Protein AF-B8LAX2-F1 (afdb_monomer_lite)

Structure (mmCIF, N/CA/C/O backbone):
data_AF-B8LAX2-F1
#
_entry.id   AF-B8LAX2-F1
#
loop_
_atom_site.group_PDB
_atom_site.id
_atom_site.type_symbol
_atom_site.label_atom_id
_atom_site.label_alt_id
_atom_site.label_comp_id
_atom_site.label_asym_id
_atom_site.label_entity_id
_atom_site.label_seq_id
_atom_site.pdbx_PDB_ins_code
_atom_site.Cartn_x
_atom_site.Cartn_y
_atom_site.Cartn_z
_atom_site.occupancy
_atom_site.B_iso_or_equiv
_atom_site.auth_seq_id
_atom_site.auth_comp_id
_atom_site.auth_asym_id
_atom_site.auth_atom_id
_atom_site.pdbx_PDB_model_num
ATOM 1 N N . MET A 1 1 ? -0.676 -14.706 -25.631 1.00 49.28 1 MET A N 1
ATOM 2 C CA . MET A 1 1 ? -0.752 -13.544 -26.541 1.00 49.28 1 MET A CA 1
ATOM 3 C C . MET A 1 1 ? 0.503 -12.707 -26.331 1.00 49.28 1 MET A C 1
ATOM 5 O O . MET A 1 1 ? 0.792 -12.378 -25.189 1.00 49.28 1 MET A O 1
ATOM 9 N N . VAL A 1 2 ? 1.307 -12.471 -27.369 1.00 60.78 2 VAL A N 1
ATOM 10 C CA . VAL A 1 2 ? 2.584 -11.740 -27.245 1.00 60.78 2 VAL A CA 1
ATOM 11 C C . VAL A 1 2 ? 2.298 -10.248 -27.404 1.00 60.78 2 VAL A C 1
ATOM 13 O O . VAL A 1 2 ? 1.548 -9.865 -28.298 1.00 60.78 2 VAL A O 1
ATOM 16 N N . ASN A 1 3 ? 2.851 -9.408 -26.530 1.00 79.31 3 ASN A N 1
ATOM 17 C CA . ASN A 1 3 ? 2.711 -7.956 -26.633 1.00 79.31 3 ASN A CA 1
ATOM 18 C C . ASN A 1 3 ? 3.270 -7.472 -27.991 1.00 79.31 3 ASN A C 1
ATOM 20 O O . ASN A 1 3 ? 4.405 -7.804 -28.328 1.00 79.31 3 ASN A O 1
ATOM 24 N N . ALA A 1 4 ? 2.510 -6.671 -28.748 1.00 78.62 4 ALA A N 1
ATOM 25 C CA . ALA A 1 4 ? 2.937 -6.122 -30.041 1.00 78.62 4 ALA A CA 1
ATOM 26 C C . ALA A 1 4 ? 4.245 -5.305 -29.944 1.00 78.62 4 ALA A C 1
ATOM 28 O O . ALA A 1 4 ? 5.089 -5.392 -30.830 1.00 78.62 4 ALA A O 1
ATOM 29 N N . LEU A 1 5 ? 4.471 -4.602 -28.824 1.00 82.44 5 LEU A N 1
ATOM 30 C CA . LEU A 1 5 ? 5.728 -3.895 -28.526 1.00 82.44 5 LEU A CA 1
ATOM 31 C C . LEU A 1 5 ? 6.917 -4.831 -28.273 1.00 82.44 5 LEU A C 1
ATOM 33 O O . LEU A 1 5 ? 8.062 -4.388 -28.300 1.00 82.44 5 LEU A O 1
ATOM 37 N N . ALA A 1 6 ? 6.667 -6.098 -27.943 1.00 79.31 6 ALA A N 1
ATOM 38 C CA . ALA A 1 6 ? 7.711 -7.104 -27.769 1.00 79.31 6 ALA A CA 1
ATOM 39 C C . ALA A 1 6 ? 7.958 -7.908 -29.055 1.00 79.31 6 ALA A C 1
ATOM 41 O O . ALA A 1 6 ? 9.042 -8.459 -29.214 1.00 79.31 6 ALA A O 1
ATOM 42 N N . ALA A 1 7 ? 6.968 -7.977 -29.949 1.00 83.56 7 ALA A N 1
ATOM 43 C CA . ALA A 1 7 ? 7.032 -8.749 -31.187 1.00 83.56 7 ALA A CA 1
ATOM 44 C C . ALA A 1 7 ? 7.612 -7.964 -32.379 1.00 83.56 7 ALA A C 1
ATOM 46 O O . ALA A 1 7 ? 8.144 -8.585 -33.296 1.00 83.56 7 ALA A O 1
ATOM 47 N N . ASP A 1 8 ? 7.524 -6.628 -32.374 1.00 89.50 8 ASP A N 1
ATOM 48 C CA . ASP A 1 8 ? 8.003 -5.762 -33.458 1.00 89.50 8 ASP A CA 1
ATOM 49 C C . ASP A 1 8 ? 9.110 -4.811 -32.968 1.00 89.50 8 ASP A C 1
ATOM 51 O O . ASP A 1 8 ? 8.874 -3.891 -32.181 1.00 89.50 8 ASP A O 1
ATOM 55 N N . GLU A 1 9 ? 10.333 -5.017 -33.460 1.00 87.62 9 GLU A N 1
ATOM 56 C CA . GLU A 1 9 ? 11.513 -4.213 -33.118 1.00 87.62 9 GLU A CA 1
ATOM 57 C C . GLU A 1 9 ? 11.440 -2.772 -33.656 1.00 87.62 9 GLU A C 1
ATOM 59 O O . GLU A 1 9 ? 11.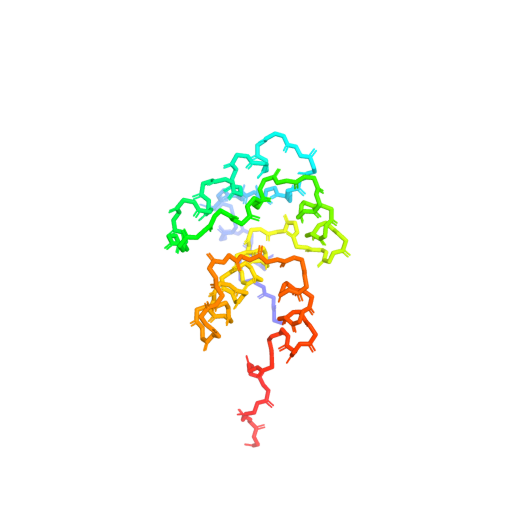866 -1.826 -32.984 1.00 87.62 9 GLU A O 1
ATOM 64 N N . GLN A 1 10 ? 10.849 -2.570 -34.840 1.00 91.69 10 GLN A N 1
ATOM 65 C CA . GLN A 1 10 ? 10.652 -1.236 -35.412 1.00 91.69 10 GLN A CA 1
ATOM 66 C C . GLN A 1 10 ? 9.706 -0.422 -34.539 1.00 91.69 10 GLN A C 1
ATOM 68 O O . GLN A 1 10 ? 9.935 0.769 -34.308 1.00 91.69 10 GLN A O 1
ATOM 73 N N . LEU A 1 11 ? 8.657 -1.057 -34.024 1.00 88.81 11 LEU A N 1
ATOM 74 C CA . LEU A 1 11 ? 7.749 -0.420 -33.086 1.00 88.81 11 LEU A CA 1
ATOM 75 C C . LEU A 1 11 ? 8.430 -0.193 -31.731 1.00 88.81 11 LEU A C 1
ATOM 77 O O . LEU A 1 11 ? 8.384 0.921 -31.217 1.00 88.81 11 LEU A O 1
ATOM 81 N N . ALA A 1 12 ? 9.120 -1.201 -31.187 1.00 88.31 12 ALA A N 1
ATOM 82 C CA . ALA A 1 12 ? 9.796 -1.126 -29.891 1.00 88.31 12 ALA A CA 1
ATOM 83 C C . ALA A 1 12 ? 10.837 0.002 -29.817 1.00 88.31 12 ALA A C 1
ATOM 85 O O . ALA A 1 12 ? 10.905 0.705 -28.810 1.00 88.31 12 ALA A O 1
ATOM 86 N N . SER A 1 13 ? 11.607 0.212 -30.892 1.00 89.44 13 SER A N 1
ATOM 87 C CA . SER A 1 13 ? 12.656 1.243 -30.960 1.00 89.44 13 SER A CA 1
ATOM 88 C C . SER A 1 13 ? 12.135 2.678 -30.798 1.00 89.44 13 SER A C 1
ATOM 90 O O . SER A 1 13 ? 12.899 3.575 -30.444 1.00 89.44 13 SER A O 1
ATOM 92 N N . ARG A 1 14 ? 10.830 2.904 -31.014 1.00 93.12 14 ARG A N 1
ATOM 93 C CA . ARG A 1 14 ? 10.176 4.214 -30.858 1.00 93.12 14 ARG A CA 1
ATOM 94 C C . ARG A 1 14 ? 9.767 4.527 -29.417 1.00 93.12 14 ARG A C 1
ATOM 96 O O . ARG A 1 14 ? 9.347 5.650 -29.149 1.00 93.12 14 ARG A O 1
ATOM 103 N N . PHE A 1 15 ? 9.887 3.572 -28.494 1.00 89.94 15 PHE A N 1
ATOM 104 C CA . PHE A 1 15 ? 9.487 3.742 -27.099 1.00 89.94 15 PHE A CA 1
ATOM 105 C C . PHE A 1 15 ? 10.669 3.574 -26.148 1.00 89.94 15 PHE A C 1
ATOM 107 O O . PHE A 1 15 ? 11.495 2.674 -26.284 1.00 89.94 15 PHE A O 1
ATOM 114 N N . LYS A 1 16 ? 10.705 4.409 -25.107 1.00 86.81 16 LYS A N 1
ATOM 115 C CA . LYS A 1 16 ? 11.597 4.205 -23.966 1.00 86.81 16 LYS A CA 1
ATOM 116 C C . LYS A 1 16 ? 10.903 3.300 -22.955 1.00 86.81 16 LYS A C 1
ATOM 118 O O . LYS A 1 16 ? 9.871 3.674 -22.403 1.00 86.81 16 LYS A O 1
ATOM 123 N N . ARG A 1 17 ? 11.486 2.132 -22.682 1.00 82.75 17 ARG A N 1
ATOM 124 C CA . ARG A 1 17 ? 11.042 1.294 -21.564 1.00 82.75 17 ARG A CA 1
ATOM 125 C C . ARG A 1 17 ? 11.449 1.963 -20.257 1.00 82.75 17 ARG A C 1
ATOM 127 O O . ARG A 1 17 ? 12.618 2.284 -20.055 1.00 82.75 17 ARG A O 1
ATOM 134 N N . VAL A 1 18 ? 10.466 2.192 -19.399 1.00 85.75 18 VAL A N 1
ATOM 135 C CA . VAL A 1 18 ? 10.673 2.616 -18.018 1.00 85.75 18 VAL A CA 1
ATOM 136 C C . VAL A 1 18 ? 10.235 1.448 -17.156 1.00 85.75 18 VAL A C 1
ATOM 138 O O . VAL A 1 18 ? 9.060 1.087 -17.160 1.00 85.75 18 VAL A O 1
ATOM 141 N N . GLU A 1 19 ? 11.185 0.825 -16.470 1.00 81.06 19 GLU A N 1
ATOM 142 C CA . GLU A 1 19 ? 10.867 -0.209 -15.493 1.00 81.06 19 GLU A CA 1
ATOM 143 C C . GLU A 1 19 ? 10.385 0.461 -14.211 1.00 81.06 19 GLU A C 1
ATOM 145 O O . GLU A 1 19 ? 11.053 1.342 -13.664 1.00 81.06 19 GLU A O 1
ATOM 150 N N . LEU A 1 20 ? 9.200 0.065 -13.754 1.00 81.75 20 LEU A N 1
ATOM 151 C CA . LEU A 1 20 ? 8.715 0.469 -12.445 1.00 81.75 20 LEU A CA 1
ATOM 152 C C . LEU A 1 20 ? 9.377 -0.438 -11.404 1.00 81.75 20 LEU A C 1
ATOM 154 O O . LEU A 1 20 ? 9.230 -1.660 -11.502 1.00 81.75 20 LEU A O 1
ATOM 158 N N . PRO A 1 21 ? 10.113 0.124 -10.434 1.00 82.19 21 PRO A N 1
ATOM 159 C CA . PRO A 1 21 ? 10.778 -0.683 -9.429 1.00 82.19 21 PRO A CA 1
ATOM 160 C C . PRO A 1 21 ? 9.750 -1.379 -8.536 1.00 82.19 21 PRO A C 1
ATOM 162 O O . PRO A 1 21 ? 8.675 -0.846 -8.251 1.00 82.19 21 PRO A O 1
ATOM 165 N N . VAL A 1 22 ? 10.115 -2.566 -8.064 1.00 91.69 22 VAL A N 1
ATOM 166 C CA . VAL A 1 22 ? 9.407 -3.240 -6.975 1.00 91.69 22 VAL A CA 1
ATOM 167 C C . VAL A 1 22 ? 9.807 -2.563 -5.667 1.00 91.69 22 VAL A C 1
ATOM 169 O O . VAL A 1 22 ? 10.987 -2.280 -5.441 1.00 91.69 22 VAL A O 1
ATOM 172 N N . TRP A 1 23 ? 8.832 -2.289 -4.806 1.00 94.38 23 TRP A N 1
ATOM 173 C CA . TRP A 1 23 ? 9.086 -1.733 -3.485 1.00 94.38 23 TRP A CA 1
ATOM 174 C C . TRP A 1 23 ? 9.909 -2.710 -2.644 1.00 94.38 23 TRP A C 1
ATOM 176 O O . TRP A 1 23 ? 9.695 -3.920 -2.655 1.00 94.38 23 TRP A O 1
ATOM 186 N N . SER A 1 24 ? 10.858 -2.169 -1.891 1.00 92.19 24 SER A N 1
ATOM 187 C CA . SER A 1 24 ? 11.567 -2.895 -0.838 1.00 92.19 24 SER A CA 1
ATOM 188 C C . SER A 1 24 ? 11.216 -2.279 0.513 1.00 92.19 24 SER A C 1
ATOM 190 O O . SER A 1 24 ? 10.558 -1.238 0.566 1.00 92.19 24 SER A O 1
ATOM 192 N N . GLU A 1 25 ? 11.636 -2.897 1.620 1.00 92.12 25 GLU A N 1
ATOM 193 C CA . GLU A 1 25 ? 11.501 -2.300 2.956 1.00 92.12 25 GLU A CA 1
ATOM 194 C C . GLU A 1 25 ? 12.412 -1.061 3.105 1.00 92.12 25 GLU A C 1
ATOM 196 O O . GLU A 1 25 ? 13.419 -1.083 3.812 1.00 92.12 25 GLU A O 1
ATOM 201 N N . SER A 1 26 ? 12.062 0.031 2.427 1.00 93.50 26 SER A N 1
ATOM 202 C CA . SER A 1 26 ? 12.834 1.267 2.350 1.00 93.50 26 SER A CA 1
ATOM 203 C C . SER A 1 26 ? 12.078 2.451 2.954 1.00 93.50 26 SER A C 1
ATOM 205 O O . SER A 1 26 ? 10.896 2.366 3.310 1.00 93.50 26 SER A O 1
ATOM 207 N N . ASN A 1 27 ? 12.770 3.580 3.101 1.00 95.81 27 ASN A N 1
ATOM 208 C CA . ASN A 1 27 ? 12.145 4.806 3.585 1.00 95.81 27 ASN A CA 1
ATOM 209 C C . ASN A 1 27 ? 11.194 5.413 2.538 1.00 95.81 27 ASN A C 1
ATOM 211 O O . ASN A 1 27 ? 10.147 5.943 2.891 1.00 95.81 27 ASN A O 1
ATOM 215 N N . GLU A 1 28 ? 11.514 5.276 1.254 1.00 94.75 28 GLU A N 1
ATOM 216 C CA . GLU A 1 28 ? 10.663 5.700 0.139 1.00 94.75 28 GLU A CA 1
ATOM 217 C C . GLU A 1 28 ? 9.345 4.922 0.145 1.00 94.75 28 GLU A C 1
ATOM 219 O O . GLU A 1 28 ? 8.280 5.514 -0.022 1.00 94.75 28 GLU A O 1
ATOM 224 N N . PHE A 1 29 ? 9.395 3.613 0.421 1.00 95.19 29 PHE A N 1
ATOM 225 C CA . PHE A 1 29 ? 8.180 2.811 0.532 1.00 95.19 29 PHE A CA 1
ATOM 226 C C . PHE A 1 29 ? 7.314 3.242 1.724 1.00 95.19 29 PHE A C 1
ATOM 228 O O . PHE A 1 29 ? 6.103 3.409 1.586 1.00 95.19 29 PHE A O 1
ATOM 235 N N . ARG A 1 30 ? 7.933 3.515 2.882 1.00 96.81 30 ARG A N 1
ATOM 236 C CA . ARG A 1 30 ? 7.240 4.079 4.057 1.00 96.81 30 ARG A CA 1
ATOM 237 C C . ARG A 1 30 ? 6.548 5.400 3.733 1.00 96.81 30 ARG A C 1
ATOM 239 O O . ARG A 1 30 ? 5.385 5.578 4.077 1.00 96.81 30 ARG A O 1
ATOM 246 N N . GLN A 1 31 ? 7.249 6.308 3.056 1.00 97.12 31 GLN A N 1
ATOM 247 C CA . GLN A 1 31 ? 6.700 7.603 2.651 1.00 97.12 31 GLN A CA 1
ATOM 248 C C . GLN A 1 31 ? 5.539 7.446 1.669 1.00 97.12 31 GLN A C 1
ATOM 250 O O . GLN A 1 31 ? 4.539 8.150 1.790 1.00 97.12 31 GLN A O 1
ATOM 255 N N . PHE A 1 32 ? 5.643 6.500 0.736 1.00 95.62 32 PHE A N 1
ATOM 256 C CA . PHE A 1 32 ? 4.563 6.196 -0.191 1.00 95.62 32 PHE A CA 1
ATOM 257 C C . PHE A 1 32 ? 3.306 5.695 0.536 1.00 95.62 32 PHE A C 1
ATOM 259 O O . PHE A 1 32 ? 2.218 6.217 0.300 1.00 95.62 32 PHE A O 1
ATOM 266 N N . LEU A 1 33 ? 3.455 4.756 1.476 1.00 97.06 33 LEU A N 1
ATOM 267 C CA . LEU A 1 33 ? 2.348 4.246 2.296 1.00 97.06 33 LEU A CA 1
ATOM 268 C C . LEU A 1 33 ? 1.717 5.332 3.173 1.00 97.06 33 LEU A C 1
ATOM 270 O O . LEU A 1 33 ? 0.494 5.413 3.250 1.00 97.06 33 LEU A O 1
ATOM 274 N N . ALA A 1 34 ? 2.532 6.200 3.776 1.00 97.31 34 ALA A N 1
ATOM 275 C CA . ALA A 1 34 ? 2.035 7.347 4.533 1.00 97.31 34 ALA A CA 1
ATOM 276 C C . ALA A 1 34 ? 1.225 8.311 3.646 1.00 97.31 34 ALA A C 1
ATOM 278 O O . ALA A 1 34 ? 0.197 8.826 4.076 1.00 97.31 34 ALA A O 1
ATOM 279 N N . GLY A 1 35 ? 1.657 8.528 2.398 1.00 97.06 35 GLY A N 1
ATOM 280 C CA . GLY A 1 35 ? 0.913 9.319 1.417 1.00 97.06 35 GLY A CA 1
ATOM 281 C C . GLY A 1 35 ? -0.432 8.690 1.053 1.00 97.06 35 GLY A C 1
ATOM 282 O O . GLY A 1 35 ? -1.447 9.381 1.054 1.00 97.06 35 GLY A O 1
ATOM 283 N N . ILE A 1 36 ? -0.460 7.374 0.815 1.00 96.50 36 ILE A N 1
ATOM 284 C CA . ILE A 1 36 ? -1.713 6.639 0.580 1.00 96.50 36 ILE A CA 1
ATOM 285 C C . ILE A 1 36 ? -2.658 6.805 1.772 1.00 96.50 36 ILE A C 1
ATOM 287 O O . ILE A 1 36 ? -3.830 7.107 1.581 1.00 96.50 36 ILE A O 1
ATOM 291 N N . GLU A 1 37 ? -2.158 6.649 2.997 1.00 96.69 37 GLU A N 1
ATOM 292 C CA . GLU A 1 37 ? -2.969 6.741 4.211 1.00 96.69 37 GLU A CA 1
ATOM 293 C C . GLU A 1 37 ? -3.677 8.096 4.357 1.00 96.69 37 GLU A C 1
ATOM 295 O O . GLU A 1 37 ? -4.855 8.145 4.713 1.00 96.69 37 GLU A O 1
ATOM 300 N N . VAL A 1 38 ? -2.989 9.191 4.019 1.00 96.56 38 VAL A N 1
ATOM 301 C CA . VAL A 1 38 ? -3.580 10.538 3.998 1.00 96.56 38 VAL A CA 1
ATOM 302 C C . VAL A 1 38 ? -4.736 10.626 2.996 1.00 96.56 38 VAL A C 1
ATOM 304 O O . VAL A 1 38 ? -5.765 11.235 3.295 1.00 96.56 38 VAL A O 1
ATOM 307 N N . GLU A 1 39 ? -4.601 9.994 1.829 1.00 96.44 39 GLU A N 1
ATOM 308 C CA . GLU A 1 39 ? -5.636 9.997 0.791 1.00 96.44 39 GLU A CA 1
ATOM 309 C C . GLU A 1 39 ? -6.840 9.107 1.130 1.00 96.44 39 GLU A C 1
ATOM 311 O O . GLU A 1 39 ? -7.961 9.419 0.722 1.00 96.44 39 GLU A O 1
ATOM 316 N N . LEU A 1 40 ? -6.648 8.037 1.914 1.00 95.06 40 LEU A N 1
ATOM 317 C CA . LEU A 1 40 ? -7.740 7.151 2.336 1.00 95.06 40 LEU A CA 1
ATOM 318 C C . LEU A 1 40 ? -8.779 7.857 3.215 1.00 95.06 40 LEU A C 1
ATOM 320 O O . LEU A 1 40 ? -9.944 7.460 3.202 1.00 95.06 40 LEU A O 1
ATOM 324 N N . LYS A 1 41 ? -8.367 8.888 3.970 1.00 92.00 41 LYS A N 1
ATOM 325 C CA . LYS A 1 41 ? -9.236 9.694 4.851 1.00 92.00 41 LYS A CA 1
ATOM 326 C C . LYS A 1 41 ? -10.101 8.852 5.796 1.00 92.00 41 LYS A C 1
ATOM 328 O O . LYS A 1 41 ? -11.252 9.196 6.069 1.00 92.00 41 LYS A O 1
ATOM 333 N N . LEU A 1 42 ? -9.543 7.749 6.289 1.00 95.06 42 LEU A N 1
ATOM 334 C CA . LEU A 1 42 ? -10.191 6.948 7.318 1.00 95.06 42 LEU A CA 1
ATOM 335 C C . LEU A 1 42 ? -10.255 7.738 8.645 1.00 95.06 42 LEU A C 1
ATOM 337 O O . LEU A 1 42 ? -9.379 8.573 8.891 1.00 95.06 42 LEU A O 1
ATOM 341 N N . PRO A 1 43 ? -11.285 7.521 9.487 1.00 96.06 43 PRO A N 1
ATOM 342 C CA . PRO A 1 43 ? -11.465 8.264 10.740 1.00 96.06 43 PRO A CA 1
ATOM 343 C C . PRO A 1 43 ? -10.281 8.183 11.713 1.00 96.06 43 PRO A C 1
ATOM 345 O O . PRO A 1 43 ? -10.027 9.125 12.464 1.00 96.06 43 PRO A O 1
ATOM 348 N N . GLU A 1 44 ? -9.563 7.064 11.703 1.00 97.06 44 GLU A N 1
ATOM 349 C CA . GLU A 1 44 ? -8.437 6.756 12.572 1.00 97.06 44 GLU A CA 1
ATOM 350 C C . GLU A 1 44 ? -7.194 6.405 11.747 1.00 97.06 44 GLU A C 1
ATOM 352 O O . GLU A 1 44 ? -7.254 5.923 10.611 1.00 97.06 44 GLU A O 1
ATOM 357 N N . ARG A 1 45 ? -6.025 6.635 12.348 1.00 96.38 45 ARG A N 1
ATOM 358 C CA . ARG A 1 45 ? -4.746 6.329 11.714 1.00 96.38 45 ARG A CA 1
ATOM 359 C C . ARG A 1 45 ? -4.560 4.809 11.626 1.00 96.38 45 ARG A C 1
ATOM 361 O O . ARG A 1 45 ? -4.600 4.115 12.634 1.00 96.38 45 ARG A O 1
ATOM 368 N N . SER A 1 46 ? -4.316 4.315 10.419 1.00 97.44 46 SER A N 1
ATOM 369 C CA . SER A 1 46 ? -4.039 2.905 10.107 1.00 97.44 46 SER A CA 1
ATOM 370 C C . SER A 1 46 ? -2.566 2.529 10.279 1.00 97.44 46 SER A C 1
ATOM 372 O O . SER A 1 46 ? -2.234 1.351 10.369 1.00 97.44 46 SER A O 1
ATOM 374 N N . HIS A 1 47 ? -1.670 3.520 10.332 1.00 97.75 47 HIS A N 1
ATOM 375 C CA . HIS A 1 47 ? -0.225 3.327 10.436 1.00 97.75 47 HIS A CA 1
ATOM 376 C C . HIS A 1 47 ? 0.311 2.397 9.335 1.00 97.75 47 HIS A C 1
ATOM 378 O O . HIS A 1 47 ? 1.043 1.436 9.612 1.00 97.75 47 HIS A O 1
ATOM 384 N N . LEU A 1 48 ? -0.051 2.680 8.078 1.00 97.56 48 LEU A N 1
ATOM 385 C CA . LEU A 1 48 ? 0.373 1.891 6.915 1.00 97.56 48 LEU A CA 1
ATOM 386 C C . LEU A 1 48 ? 1.900 1.890 6.764 1.00 97.56 48 LEU A C 1
ATOM 388 O O . LEU A 1 48 ? 2.485 0.907 6.322 1.00 97.56 48 LEU A O 1
ATOM 392 N N . ASP A 1 49 ? 2.562 2.957 7.206 1.00 97.31 49 ASP A N 1
ATOM 393 C CA . ASP A 1 49 ? 4.018 3.103 7.246 1.00 97.31 49 ASP A CA 1
ATOM 394 C C . ASP A 1 49 ? 4.698 2.332 8.397 1.00 97.31 49 ASP A C 1
ATOM 396 O O . ASP A 1 49 ? 5.932 2.333 8.523 1.00 97.31 49 ASP A O 1
ATOM 400 N N . SER A 1 50 ? 3.924 1.650 9.248 1.00 97.25 50 SER A N 1
ATOM 401 C CA . SER A 1 50 ? 4.455 0.867 10.360 1.00 97.25 50 SER A CA 1
ATOM 402 C C . SER A 1 50 ? 5.224 -0.365 9.887 1.00 97.25 50 SER A C 1
ATOM 404 O O . SER A 1 50 ? 5.001 -0.949 8.827 1.00 97.25 50 SER A O 1
ATOM 406 N N . LYS A 1 51 ? 6.162 -0.810 10.729 1.00 96.62 51 LYS A N 1
ATOM 407 C CA . LYS A 1 51 ? 6.949 -2.024 10.480 1.00 96.62 51 LYS A CA 1
ATOM 408 C C . LYS A 1 51 ? 6.070 -3.269 10.311 1.00 96.62 51 LYS A C 1
ATOM 410 O O . LYS A 1 51 ? 6.435 -4.153 9.544 1.00 96.62 51 LYS A O 1
ATOM 415 N N . THR A 1 52 ? 4.954 -3.342 11.031 1.00 96.88 52 THR A N 1
ATOM 416 C CA . THR A 1 52 ? 4.033 -4.482 10.977 1.00 96.88 52 THR A CA 1
ATOM 417 C C . THR A 1 52 ? 3.322 -4.539 9.627 1.00 96.88 52 THR A C 1
ATOM 419 O O . THR A 1 52 ? 3.380 -5.576 8.973 1.00 96.88 52 THR A O 1
ATOM 422 N N . MET A 1 53 ? 2.758 -3.415 9.170 1.00 97.25 53 MET A N 1
ATOM 423 C 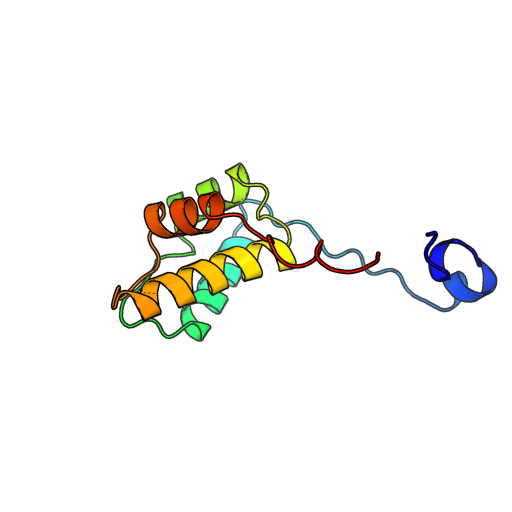CA . MET A 1 53 ? 2.076 -3.327 7.872 1.00 97.25 53 MET A CA 1
ATOM 424 C C . MET A 1 53 ? 3.019 -3.630 6.710 1.00 97.25 53 MET A C 1
ATOM 426 O O . MET A 1 53 ? 2.709 -4.450 5.854 1.00 97.25 53 MET A O 1
ATOM 430 N N . ILE A 1 54 ? 4.221 -3.049 6.722 1.00 96.25 54 ILE A N 1
ATOM 431 C CA . ILE A 1 54 ? 5.218 -3.266 5.664 1.00 96.25 54 ILE A CA 1
ATOM 432 C C . ILE A 1 54 ? 5.632 -4.730 5.556 1.00 96.25 54 ILE A C 1
ATOM 434 O O . ILE A 1 54 ? 5.702 -5.271 4.457 1.00 96.25 54 ILE A O 1
ATOM 438 N N . ARG A 1 55 ? 5.885 -5.387 6.691 1.00 95.75 55 ARG A N 1
ATOM 439 C CA . ARG A 1 55 ? 6.246 -6.809 6.697 1.00 95.75 55 ARG A CA 1
ATOM 440 C C . ARG A 1 55 ? 5.106 -7.686 6.218 1.00 95.75 55 ARG A C 1
ATOM 442 O O . ARG A 1 55 ? 5.359 -8.658 5.517 1.00 95.75 55 ARG A O 1
ATOM 449 N N . TRP A 1 56 ? 3.874 -7.345 6.588 1.00 96.69 56 TRP A N 1
ATOM 450 C CA . TRP A 1 56 ? 2.705 -8.055 6.096 1.00 96.69 56 TRP A CA 1
ATOM 451 C C . TRP A 1 56 ? 2.595 -7.932 4.572 1.00 96.69 56 TRP A C 1
ATOM 453 O O . TRP A 1 56 ? 2.488 -8.947 3.889 1.00 96.69 56 TRP A O 1
ATOM 463 N N . LEU A 1 57 ? 2.719 -6.713 4.034 1.00 95.81 57 LEU A N 1
ATOM 464 C CA . LEU A 1 57 ? 2.676 -6.450 2.593 1.00 95.81 57 LEU A CA 1
ATOM 465 C C . LEU A 1 57 ? 3.784 -7.207 1.851 1.00 95.81 57 LEU A C 1
ATOM 467 O O . LEU A 1 57 ? 3.520 -7.845 0.834 1.00 95.81 57 LEU A O 1
ATOM 471 N N . ALA A 1 58 ? 5.006 -7.195 2.385 1.00 93.75 58 ALA A N 1
ATOM 472 C CA . ALA A 1 58 ? 6.131 -7.922 1.808 1.00 93.75 58 ALA A CA 1
ATOM 473 C C . ALA A 1 58 ? 5.926 -9.446 1.835 1.00 93.75 58 ALA A C 1
ATOM 475 O O . ALA A 1 58 ? 6.208 -10.119 0.847 1.00 93.75 58 ALA A O 1
ATOM 476 N N . ALA A 1 59 ? 5.392 -9.993 2.931 1.00 94.31 59 ALA A N 1
ATOM 477 C CA . ALA A 1 59 ? 5.115 -11.424 3.060 1.00 94.31 59 ALA A CA 1
ATOM 478 C C . ALA A 1 59 ? 4.026 -11.924 2.091 1.00 94.31 59 ALA A C 1
ATOM 480 O O . ALA A 1 59 ? 4.031 -13.100 1.733 1.00 94.31 59 ALA A O 1
ATOM 481 N N . HIS A 1 60 ? 3.130 -11.038 1.646 1.00 94.00 60 HIS A N 1
ATOM 482 C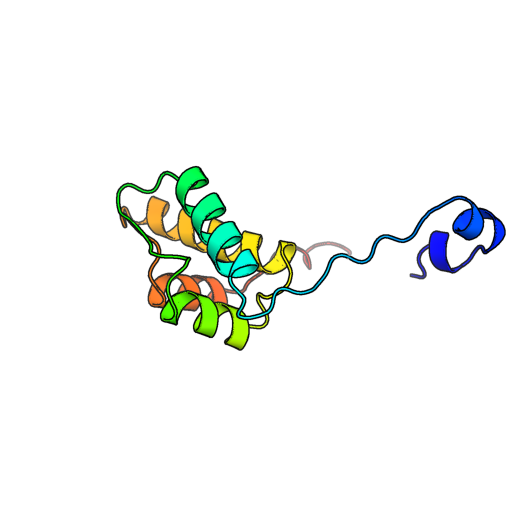 CA . HIS A 1 60 ? 2.052 -11.335 0.696 1.00 94.00 60 HIS A CA 1
ATOM 483 C C . HIS A 1 60 ? 2.359 -10.853 -0.729 1.00 94.00 60 HIS A C 1
ATOM 485 O O . HIS A 1 60 ? 1.460 -10.709 -1.559 1.00 94.00 60 HIS A O 1
ATOM 491 N N . ASP A 1 61 ? 3.635 -10.589 -1.027 1.00 90.12 61 ASP A N 1
ATOM 492 C CA . ASP A 1 61 ? 4.106 -10.201 -2.359 1.00 90.12 61 ASP A CA 1
ATOM 493 C C . ASP A 1 61 ? 3.432 -8.913 -2.885 1.00 90.12 61 ASP A C 1
ATOM 495 O O . ASP A 1 61 ? 3.327 -8.663 -4.087 1.00 90.12 61 ASP A O 1
ATOM 499 N N . CYS A 1 62 ? 2.962 -8.061 -1.967 1.00 93.12 62 CYS A N 1
ATOM 500 C CA . CYS A 1 62 ? 2.303 -6.780 -2.227 1.00 93.12 62 CYS A CA 1
ATOM 501 C C . CYS A 1 62 ? 3.326 -5.639 -2.345 1.00 93.12 62 CYS A C 1
ATOM 503 O O . CYS A 1 62 ? 3.114 -4.533 -1.852 1.00 93.12 62 CYS A O 1
ATOM 505 N N . CYS A 1 63 ? 4.449 -5.915 -3.010 1.00 89.94 63 CYS A N 1
ATOM 506 C CA . CYS A 1 63 ? 5.540 -4.965 -3.238 1.00 89.94 63 CYS A CA 1
ATOM 507 C C . CYS A 1 63 ? 5.467 -4.285 -4.613 1.00 89.94 63 CYS A C 1
ATOM 509 O O . CYS A 1 63 ? 6.277 -3.421 -4.932 1.00 89.94 63 CYS A O 1
ATOM 511 N N . VAL A 1 64 ? 4.494 -4.645 -5.450 1.00 93.25 64 VAL A N 1
ATOM 512 C CA . VAL A 1 64 ? 4.190 -3.931 -6.698 1.00 93.25 64 VAL A CA 1
ATOM 513 C C . VAL A 1 64 ? 3.059 -2.947 -6.429 1.00 93.25 64 VAL A C 1
ATOM 515 O O . VAL A 1 64 ? 2.046 -3.334 -5.851 1.00 93.25 64 VAL A O 1
ATOM 518 N N . THR A 1 65 ? 3.195 -1.698 -6.889 1.00 92.88 65 THR A N 1
ATOM 519 C CA . THR A 1 65 ? 2.220 -0.618 -6.635 1.00 92.88 65 THR A CA 1
ATOM 520 C C . THR A 1 65 ? 0.778 -1.022 -6.932 1.00 92.88 65 THR A C 1
ATOM 522 O O . THR A 1 65 ? -0.102 -0.730 -6.134 1.00 92.88 65 THR A O 1
ATOM 525 N N . PHE A 1 66 ? 0.532 -1.717 -8.046 1.00 91.62 66 PHE A N 1
ATOM 526 C CA . PHE A 1 66 ? -0.808 -2.188 -8.400 1.00 91.62 66 PHE A CA 1
ATOM 527 C C . PHE A 1 66 ? -1.399 -3.112 -7.323 1.00 91.62 66 PHE A C 1
ATOM 529 O O . PHE A 1 66 ? -2.442 -2.800 -6.756 1.00 91.62 66 PHE A O 1
ATOM 536 N N . ARG A 1 67 ? -0.689 -4.195 -6.981 1.00 91.25 67 ARG A N 1
ATOM 537 C CA . ARG A 1 67 ? -1.152 -5.183 -5.995 1.00 91.25 67 ARG A CA 1
ATOM 538 C C . ARG A 1 67 ? -1.293 -4.574 -4.602 1.00 91.25 67 ARG A C 1
ATOM 540 O O . ARG A 1 67 ? -2.261 -4.842 -3.902 1.00 91.25 67 ARG A O 1
ATOM 547 N N . LEU A 1 68 ? -0.342 -3.724 -4.224 1.00 94.62 68 LEU A N 1
ATOM 548 C CA . LEU A 1 68 ? -0.405 -2.957 -2.989 1.00 94.62 68 LEU A CA 1
ATOM 549 C C . LEU A 1 68 ? -1.689 -2.125 -2.905 1.00 94.62 68 LEU A C 1
ATOM 551 O O . LEU A 1 68 ? -2.397 -2.195 -1.904 1.00 94.62 68 LEU A O 1
ATOM 555 N N . LEU A 1 69 ? -1.975 -1.326 -3.937 1.00 95.00 69 LEU A N 1
ATOM 556 C CA . LEU A 1 69 ? -3.143 -0.450 -3.951 1.00 95.00 69 LEU A CA 1
ATOM 557 C C . LEU A 1 69 ? -4.440 -1.250 -3.938 1.00 95.00 69 LEU A C 1
ATOM 559 O O . LEU A 1 69 ? -5.355 -0.877 -3.217 1.00 95.00 69 LEU A O 1
ATOM 563 N N . GLU A 1 70 ? -4.524 -2.353 -4.679 1.00 93.94 70 GLU A N 1
ATOM 564 C CA . GLU A 1 70 ? -5.692 -3.233 -4.626 1.00 93.94 70 GLU A CA 1
ATOM 565 C C . GLU A 1 70 ? -5.957 -3.753 -3.210 1.00 93.94 70 GLU A C 1
ATOM 567 O O . GLU A 1 70 ? -7.088 -3.655 -2.734 1.00 93.94 70 GLU A O 1
ATOM 572 N N . VAL A 1 71 ? -4.927 -4.248 -2.513 1.00 95.62 71 VAL A N 1
ATOM 573 C CA . VAL A 1 71 ? -5.079 -4.744 -1.138 1.00 95.62 71 VAL A CA 1
ATOM 574 C C . VAL A 1 71 ? -5.480 -3.622 -0.186 1.00 95.62 71 VAL A C 1
ATOM 576 O O . VAL A 1 71 ? -6.447 -3.760 0.560 1.00 95.62 71 VAL A O 1
ATOM 579 N N . VAL A 1 72 ? -4.766 -2.497 -0.217 1.00 96.50 72 VAL A N 1
ATOM 580 C CA . VAL A 1 72 ? -4.998 -1.388 0.717 1.00 96.50 72 VAL A CA 1
ATOM 581 C C . VAL A 1 72 ? -6.367 -0.746 0.487 1.00 96.50 72 VAL A C 1
ATOM 583 O O . VAL A 1 72 ? -7.097 -0.501 1.444 1.00 96.50 72 VAL A O 1
ATOM 586 N N . LEU A 1 73 ? -6.758 -0.507 -0.768 1.00 96.00 73 LEU A N 1
ATOM 587 C CA . LEU A 1 73 ? -8.068 0.063 -1.097 1.00 96.00 73 LEU A CA 1
ATOM 588 C C . LEU A 1 73 ? -9.201 -0.932 -0.833 1.00 96.00 73 LEU A C 1
ATOM 590 O O . LEU A 1 73 ? -10.280 -0.528 -0.403 1.00 96.00 73 LEU A O 1
ATOM 594 N N . GLY A 1 74 ? -8.970 -2.222 -1.073 1.00 95.19 74 GLY A N 1
ATOM 595 C CA . GLY A 1 74 ? -9.905 -3.287 -0.730 1.00 95.19 74 GLY A CA 1
ATOM 596 C C . GLY A 1 74 ? -10.173 -3.358 0.770 1.00 95.19 74 GLY A C 1
ATOM 597 O O . GLY A 1 74 ? -11.328 -3.299 1.194 1.00 95.19 74 GLY A O 1
ATOM 598 N N . ALA A 1 75 ? -9.111 -3.367 1.576 1.00 96.44 75 ALA A N 1
ATOM 599 C CA . ALA A 1 75 ? -9.210 -3.307 3.028 1.00 96.44 75 ALA A CA 1
ATOM 600 C C . ALA A 1 75 ? -9.872 -2.004 3.505 1.00 96.44 75 ALA A C 1
ATOM 602 O O . ALA A 1 75 ? -10.740 -2.053 4.368 1.00 96.44 75 ALA A O 1
ATOM 603 N N . ALA A 1 76 ? -9.568 -0.849 2.901 1.00 96.62 76 ALA A N 1
ATOM 604 C CA . ALA A 1 76 ? -10.236 0.415 3.230 1.00 96.62 76 ALA A CA 1
ATOM 605 C C . ALA A 1 76 ? -11.755 0.362 2.980 1.00 96.62 76 ALA A C 1
ATOM 607 O O . ALA A 1 76 ? -12.547 0.846 3.789 1.00 96.62 76 ALA A O 1
ATOM 608 N N . ARG A 1 77 ? -12.186 -0.243 1.864 1.00 95.38 77 ARG A N 1
ATOM 609 C CA . ARG A 1 77 ? -13.614 -0.459 1.572 1.00 95.38 77 ARG A CA 1
ATOM 610 C C . ARG A 1 77 ? -14.249 -1.399 2.590 1.00 95.38 77 ARG A C 1
ATOM 612 O O . ARG A 1 77 ? -15.363 -1.129 3.033 1.00 95.38 77 ARG A O 1
ATOM 619 N N . LEU A 1 78 ? -13.540 -2.461 2.975 1.00 95.50 78 LEU A N 1
ATOM 620 C CA . LEU A 1 78 ? -14.003 -3.396 3.995 1.00 95.50 78 LEU A CA 1
ATOM 621 C C . LEU A 1 78 ? -14.169 -2.694 5.351 1.00 95.50 78 LEU A C 1
ATOM 623 O O . LEU A 1 78 ? -15.240 -2.812 5.946 1.00 95.50 78 LEU A O 1
ATOM 627 N N . ALA A 1 79 ? -13.187 -1.887 5.767 1.00 96.50 79 ALA A N 1
ATOM 628 C CA . ALA A 1 79 ? -13.234 -1.089 6.995 1.00 96.50 79 ALA A CA 1
ATOM 629 C C . ALA A 1 79 ? -14.478 -0.193 7.011 1.00 96.50 79 ALA A C 1
ATOM 631 O O . ALA A 1 79 ? -15.315 -0.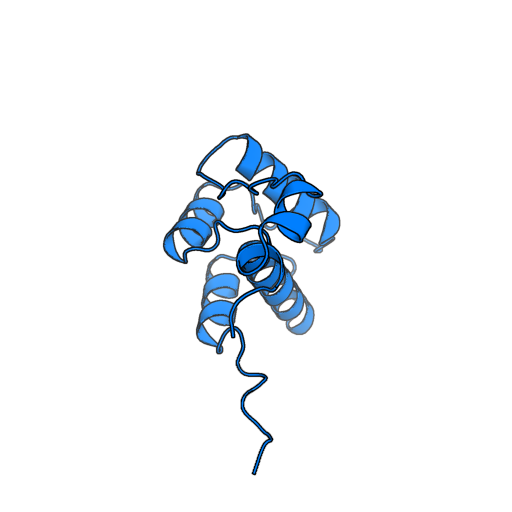274 7.909 1.00 96.50 79 ALA A O 1
ATOM 632 N N . ASN A 1 80 ? -14.662 0.580 5.935 1.00 94.50 80 ASN A N 1
ATOM 633 C CA . ASN A 1 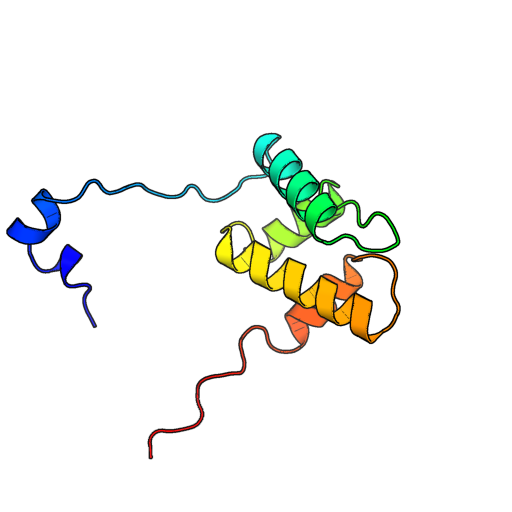80 ? -15.799 1.481 5.772 1.00 94.50 80 ASN A CA 1
ATOM 634 C C . ASN A 1 80 ? -17.140 0.741 5.815 1.00 94.50 80 ASN A C 1
ATOM 636 O O . ASN A 1 80 ? -18.074 1.205 6.466 1.00 94.50 80 ASN A O 1
ATOM 640 N N . SER A 1 81 ? -17.243 -0.421 5.161 1.00 94.25 81 SER A N 1
ATOM 641 C CA . 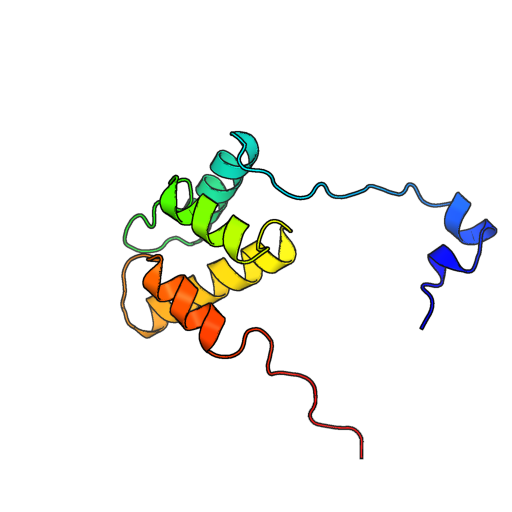SER A 1 81 ? -18.476 -1.221 5.167 1.00 94.25 81 SER A CA 1
ATOM 642 C C . SER A 1 81 ? -18.858 -1.737 6.560 1.00 94.25 81 SER A C 1
ATOM 644 O O . SER A 1 81 ? -20.030 -2.010 6.812 1.00 94.25 81 SER A O 1
ATOM 646 N N . ARG A 1 82 ? -17.881 -1.837 7.471 1.00 94.75 82 ARG A N 1
ATOM 647 C CA . ARG A 1 82 ? -18.041 -2.329 8.848 1.00 94.75 82 ARG A CA 1
ATOM 648 C C . ARG A 1 82 ? -18.086 -1.225 9.896 1.00 94.75 82 ARG A C 1
ATOM 650 O O . ARG A 1 82 ? -18.350 -1.510 11.060 1.00 94.75 82 ARG A O 1
ATOM 657 N N . GLY A 1 83 ? -17.840 0.020 9.494 1.00 94.94 83 GLY A N 1
ATOM 658 C CA . GLY A 1 83 ? -17.668 1.138 10.417 1.00 94.94 83 GLY A CA 1
ATOM 659 C C . GLY A 1 83 ? -16.364 1.075 11.220 1.00 94.94 83 GLY A C 1
ATOM 660 O O . GLY A 1 83 ? -16.276 1.712 12.267 1.00 94.94 83 GLY A O 1
ATOM 661 N N . GLU A 1 84 ? -15.363 0.320 10.757 1.00 96.00 84 GLU A N 1
ATOM 662 C CA . GLU A 1 84 ? -14.021 0.327 11.344 1.00 96.00 84 GLU A CA 1
ATOM 663 C C . GLU A 1 84 ? -13.282 1.602 10.914 1.00 96.00 84 GLU A C 1
ATOM 665 O O . GLU A 1 84 ? -13.258 1.965 9.737 1.00 96.00 84 GLU A O 1
ATOM 670 N N . GLY A 1 85 ? -12.693 2.307 11.883 1.00 96.12 85 GLY A N 1
ATOM 671 C CA . GLY A 1 85 ? -12.062 3.606 11.658 1.00 96.12 85 GLY A CA 1
ATOM 672 C C . GLY A 1 85 ? -10.682 3.543 11.004 1.00 96.12 85 GLY A C 1
ATOM 673 O O . GLY A 1 85 ? -10.179 4.583 10.599 1.00 96.12 85 GLY A O 1
ATOM 674 N N . HIS A 1 86 ? -10.062 2.368 10.902 1.00 97.50 86 HIS A N 1
ATOM 675 C CA . HIS A 1 86 ? -8.701 2.184 10.399 1.00 97.50 86 HIS A CA 1
ATOM 676 C C . HIS A 1 86 ? -8.536 0.817 9.719 1.00 97.50 86 HIS A C 1
ATOM 678 O O . HIS A 1 86 ? -9.382 -0.064 9.847 1.00 97.50 86 HIS A O 1
ATOM 684 N N . ILE A 1 87 ? -7.419 0.630 9.016 1.00 98.06 87 ILE A N 1
ATOM 685 C CA . ILE A 1 87 ? -6.990 -0.666 8.486 1.00 98.06 87 ILE A CA 1
ATOM 686 C C . ILE A 1 87 ? -6.057 -1.335 9.494 1.00 98.06 87 ILE A C 1
ATOM 688 O O . ILE A 1 87 ? -5.010 -0.788 9.845 1.00 98.06 87 ILE A O 1
ATOM 692 N N . SER A 1 88 ? -6.427 -2.538 9.921 1.00 97.44 88 SER A N 1
ATOM 693 C CA . SER A 1 88 ? -5.607 -3.432 10.737 1.00 97.44 88 SER A CA 1
ATOM 694 C C . SER A 1 88 ? -4.960 -4.526 9.878 1.00 97.44 88 SER A C 1
ATOM 696 O O . SER A 1 88 ? -5.329 -4.734 8.718 1.00 97.44 88 SER A O 1
ATOM 698 N N . VAL A 1 89 ? -3.972 -5.237 10.432 1.00 97.25 89 VAL A N 1
ATOM 699 C CA . VAL A 1 89 ? -3.351 -6.375 9.732 1.00 97.25 89 VAL A CA 1
ATOM 700 C C . VAL A 1 89 ? -4.379 -7.478 9.518 1.00 97.25 89 VAL A C 1
ATOM 702 O O . VAL A 1 89 ? -4.397 -8.110 8.471 1.00 97.25 89 VAL A O 1
ATOM 705 N N . GLU A 1 90 ? -5.266 -7.665 10.487 1.00 96.00 90 GLU A N 1
ATOM 706 C CA . GLU A 1 90 ? -6.360 -8.624 10.459 1.00 96.00 90 GLU A CA 1
ATOM 707 C C . GLU A 1 90 ? -7.309 -8.337 9.291 1.00 96.00 90 GLU A C 1
ATOM 709 O O . GLU A 1 90 ? -7.721 -9.260 8.590 1.00 96.00 90 GLU A O 1
ATOM 714 N N . LEU A 1 91 ? -7.593 -7.057 9.034 1.00 95.50 91 LEU A N 1
ATOM 715 C CA . LEU A 1 91 ? -8.444 -6.630 7.930 1.00 95.50 91 LEU A CA 1
ATOM 716 C C . LEU A 1 91 ? -7.781 -6.855 6.562 1.00 95.50 91 LEU A C 1
ATOM 718 O O . LEU A 1 91 ? -8.451 -7.266 5.613 1.00 95.50 91 LEU A O 1
ATOM 722 N N . LEU A 1 92 ? -6.465 -6.624 6.464 1.00 96.12 92 LEU A N 1
ATOM 723 C CA . LEU A 1 92 ? -5.681 -6.971 5.272 1.00 96.12 92 LEU A CA 1
ATOM 724 C C . LEU A 1 92 ? -5.712 -8.483 5.019 1.00 96.12 92 LEU A C 1
ATOM 726 O O . LEU A 1 92 ? -5.956 -8.917 3.896 1.00 96.12 92 LEU A O 1
ATOM 730 N N . ASP A 1 93 ? -5.518 -9.277 6.072 1.00 95.81 93 ASP A N 1
ATOM 731 C CA . ASP A 1 93 ? -5.545 -10.741 6.041 1.00 95.81 93 ASP A CA 1
ATOM 732 C C . ASP A 1 93 ? -6.901 -11.279 5.586 1.00 95.81 93 ASP A C 1
ATOM 734 O O . ASP A 1 93 ? -6.986 -12.230 4.808 1.00 95.81 93 ASP A O 1
ATOM 738 N N . GLU A 1 94 ? -7.976 -10.678 6.081 1.00 94.38 94 GLU A N 1
ATOM 739 C CA . GLU A 1 94 ? -9.329 -11.055 5.716 1.00 94.38 94 GLU A CA 1
ATOM 740 C C . GLU A 1 94 ? -9.644 -10.705 4.263 1.00 94.38 94 GLU A C 1
ATOM 742 O O . GLU A 1 94 ? -10.130 -11.562 3.522 1.00 94.38 94 GLU A O 1
ATOM 747 N N . PHE A 1 95 ? -9.321 -9.480 3.836 1.00 94.06 95 PHE A N 1
ATOM 748 C CA . PHE A 1 95 ? -9.475 -9.079 2.440 1.00 94.06 95 PHE A CA 1
ATOM 749 C C . PHE A 1 95 ? -8.630 -9.954 1.502 1.00 94.06 95 PHE A C 1
ATOM 751 O O . PHE A 1 95 ? -9.069 -10.317 0.416 1.00 94.06 95 PHE A O 1
ATOM 758 N N . TRP A 1 96 ? -7.431 -10.349 1.927 1.00 92.31 96 TRP A N 1
ATOM 759 C CA . TRP A 1 96 ? -6.581 -11.256 1.162 1.00 92.31 96 TRP A CA 1
ATOM 760 C C . TRP A 1 96 ? -7.207 -12.652 1.014 1.00 92.31 96 TRP A C 1
ATOM 762 O O . TRP A 1 96 ? -7.226 -13.225 -0.079 1.00 92.31 96 TRP A O 1
ATOM 772 N N . LYS A 1 97 ? -7.756 -13.199 2.106 1.00 92.38 97 LYS A N 1
ATOM 773 C CA . LYS A 1 97 ? -8.380 -14.533 2.142 1.00 92.38 97 LYS A CA 1
ATOM 774 C C . LYS A 1 97 ? -9.732 -14.597 1.436 1.00 92.38 97 LYS A C 1
ATOM 776 O O . LYS A 1 97 ? -10.108 -15.681 0.998 1.00 92.38 97 LYS A O 1
ATOM 781 N N . SER A 1 98 ? -10.454 -13.482 1.311 1.00 87.06 98 SER A N 1
ATOM 782 C CA . SER A 1 98 ? -11.786 -13.445 0.688 1.00 87.06 98 SER A CA 1
ATOM 783 C C . SER A 1 98 ? -11.782 -13.703 -0.826 1.00 87.06 98 SER A C 1
ATOM 785 O O . SER A 1 98 ? -12.846 -13.761 -1.436 1.00 87.06 98 SER A O 1
ATOM 787 N N . GLY A 1 99 ? -10.610 -13.939 -1.423 1.00 68.69 99 GLY A N 1
ATOM 788 C CA . GLY A 1 99 ? -10.471 -14.231 -2.843 1.00 68.69 99 GLY A CA 1
ATOM 789 C C . GLY A 1 99 ? -10.173 -12.960 -3.616 1.00 68.69 99 GLY A C 1
ATOM 790 O O . GLY A 1 99 ? -10.978 -12.500 -4.423 1.00 68.69 99 GLY A O 1
ATOM 791 N N . PHE A 1 100 ? -8.991 -12.405 -3.361 1.00 64.25 100 PHE A N 1
ATOM 792 C CA . PHE A 1 100 ? -8.396 -11.351 -4.171 1.00 64.25 100 PHE A CA 1
ATOM 793 C C . PHE A 1 100 ? -8.534 -11.692 -5.672 1.00 64.25 100 PHE A C 1
ATOM 795 O O . PHE A 1 100 ? -7.912 -12.640 -6.153 1.00 64.25 100 PHE A O 1
ATOM 802 N N . GLY A 1 101 ? -9.386 -10.960 -6.401 1.00 53.53 101 GLY A N 1
ATOM 803 C CA . GLY A 1 101 ? -9.570 -11.124 -7.849 1.00 53.53 101 GLY A CA 1
ATOM 804 C C . GLY A 1 101 ? -10.498 -12.256 -8.325 1.00 53.53 101 GLY A C 1
ATOM 805 O O . GLY A 1 101 ? -10.282 -12.772 -9.421 1.00 53.53 101 GLY A O 1
ATOM 806 N N . VAL A 1 102 ? -11.534 -12.658 -7.575 1.00 47.78 102 VAL A N 1
ATOM 807 C CA . VAL A 1 102 ? -12.603 -13.532 -8.122 1.00 47.78 102 VAL A CA 1
ATOM 808 C C . VAL A 1 102 ? -13.661 -12.702 -8.871 1.00 47.78 102 VAL A C 1
ATOM 810 O O . VAL A 1 102 ? -14.785 -12.574 -8.419 1.00 47.78 102 VAL A O 1
ATOM 813 N N . GLU A 1 103 ? -13.267 -12.112 -9.998 1.00 44.56 103 GLU A N 1
ATOM 814 C CA . GLU A 1 103 ? -14.075 -11.566 -11.114 1.00 44.56 103 GLU A CA 1
ATOM 815 C C . GLU A 1 103 ? -12.999 -11.157 -12.151 1.00 44.56 103 GLU A C 1
ATOM 817 O O . GLU A 1 103 ? -12.244 -10.228 -11.901 1.00 44.56 103 GLU A O 1
ATOM 822 N N . GLU A 1 104 ? -12.659 -11.899 -13.215 1.00 41.53 104 GLU A N 1
ATOM 823 C CA . GLU A 1 104 ? -13.472 -12.469 -14.295 1.00 41.53 104 GLU A CA 1
ATOM 824 C C . GLU A 1 104 ? -12.967 -13.876 -14.717 1.00 41.53 104 GLU A C 1
ATOM 826 O O . GLU A 1 104 ? -11.914 -14.035 -15.337 1.00 41.53 104 GLU A O 1
ATOM 831 N N . ARG A 1 105 ? -13.745 -14.928 -14.438 1.00 41.28 105 ARG A N 1
ATOM 832 C CA . ARG A 1 105 ? -13.797 -16.161 -15.256 1.00 41.28 105 ARG A CA 1
ATOM 833 C C . ARG A 1 105 ? -15.241 -16.656 -15.310 1.00 41.28 105 ARG A C 1
ATOM 835 O O . ARG A 1 105 ? -15.535 -17.776 -14.912 1.00 41.28 105 ARG A O 1
ATOM 842 N N . SER A 1 106 ? -16.138 -15.790 -15.766 1.00 42.59 106 SER A N 1
ATOM 843 C CA . SER A 1 106 ? -17.552 -16.121 -15.952 1.00 42.59 106 SER A CA 1
ATOM 844 C C . SER A 1 106 ? -18.099 -15.380 -17.170 1.00 42.59 106 SER A C 1
ATOM 846 O O . SER A 1 106 ? -18.825 -14.409 -17.010 1.00 42.59 106 SER A O 1
ATOM 848 N N . HIS A 1 107 ? -17.669 -15.784 -18.367 1.00 39.81 107 HIS A N 1
ATOM 849 C CA . HIS A 1 107 ? -18.480 -15.905 -19.588 1.00 39.81 107 HIS A CA 1
ATOM 850 C C . HIS A 1 107 ? -17.569 -15.973 -20.814 1.00 39.81 107 HIS A C 1
ATOM 852 O O . HIS A 1 107 ? -17.079 -14.954 -21.280 1.00 39.81 107 HIS A O 1
ATOM 858 N N . GLU A 1 108 ? -17.387 -17.181 -21.334 1.00 38.72 108 GLU A N 1
ATOM 859 C CA . GLU A 1 108 ? -17.318 -17.465 -22.769 1.00 38.72 108 GLU A CA 1
ATOM 860 C C . GLU A 1 108 ? -17.597 -18.972 -22.895 1.00 38.72 108 GLU A C 1
ATOM 862 O O . GLU A 1 108 ? -16.696 -19.800 -22.763 1.00 38.72 108 GLU A O 1
ATOM 867 N N . ASP A 1 109 ? -18.893 -19.290 -23.005 1.00 40.03 109 ASP A N 1
ATOM 868 C CA . ASP A 1 109 ? -19.400 -20.540 -23.589 1.00 40.03 109 ASP A CA 1
ATOM 869 C C . ASP A 1 109 ? -19.558 -20.334 -25.104 1.00 40.03 109 ASP A C 1
ATOM 871 O O . ASP A 1 109 ? -20.015 -19.229 -25.493 1.00 40.03 109 ASP A O 1
#

Foldseek 3Di:
DDPPCRVDPVNVVVDDDDDDDFADLDPVVLVVQVVVQVVLPFQDRQSCSDPVNRVLCVVVVVRDPVSVCLLQVQLSVVCVVVVNRYRDSVSSVVSVVVDSPPPDPPDDD

Sequence (109 aa):
MVNALAADEQLASRFKRVELPVWSESNEFRQFLAGIEVELKLPERSHLDSKTMIRWLAAHDCCVTFRLLEVVLGAARLANSRGEGHISVELLDEFWKSGFGVEERSHED

Radius of gyration: 17.57 Å; chains: 1; bounding box: 32×31×48 Å

pLDDT: mean 87.91, std 15.47, range [38.72, 98.06]

Secondary structure (DSSP, 8-state):
---HHHH-HHHHTTS---PPPPP-SSHHHHHHHHHHHHHH--SS---TTSHHHHHHHHHTTTTSHHHHHHHHHHHHHHHHHHT-SS--HHHHHHHHHTTTT--S-----